Protein 8H17 (pdb70)

Organism: Thermosynechococcus vestitus (strain NIES-2133 / IAM M-273 / BP-1) (NCBI:txid197221)

Solvent-accessible surface area: 8350 Å² total; per-residue (Å²): 60,98,22,71,80,32,2,62,37,14,30,156,154,40,132,9,67,121,108,11,42,66,32,0,52,134,9,9,92,41,0,118,118,10,0,72,87,5,2,70,55,37,58,81,37,28,27,183,53,167,92,19,73,57,48,35,111,65,94,139,40,59,70,124,151,48,41,72,38,18,29,61,24,0,65,36,0,0,42,0,72,67,74,15,15,120,44,0,0,76,89,2,39,93,20,0,33,60,51,19,155,77,54,22,6,55,130,18,12,67,54,9,12,63,44,5,22,85,18,1,70,77,34,3,159,126,44,138,76,62,149,46,9,17,85,0,0,8,51,0,0,102,0,1,15,28,0,17,48,47,0,71,115,70,79,47,114

Radius of gyration: 15.15 Å; Cα contacts (8 Å, |Δi|>4): 147; chains: 1; bounding box: 40×38×27 Å

B-factor: mean 60.08, std 16.93, range [33.89, 136.56]

Secondary structure (DSSP, 8-state):
--HHHHHHHHHHHHT--HHHHHHHHHHHHHHHHHHHHHHHHHHHHHHT-HHHHHHT-S-STHHHHHHHHHHHHHHHHHH-TTTTSHHHHHHHHHHHHHHHHTT--HHHHHHHHHHHHHHHHHHHHHTT--HHHHHHHHHHHHHHHHHHHHHHHHH--

Nearest PDB structures (foldseek):
  8h17-assembly1_A  TM=1.006E+00  e=2.617E-21  Thermosynechococcus vestitus BP-1
  4zva-assembly1_B  TM=7.416E-01  e=8.319E-04  Escherichia coli K-12
  4zvb-assembly2_D  TM=7.413E-01  e=1.965E-03  Escherichia coli K-12
  1cqx-assembly1_A  TM=7.072E-01  e=3.834E-03  Cupriavidus necator
  3ozu-assembly1_A  TM=6.979E-01  e=6.800E-03  Cupriavidus necator H16

Sequence (157 aa):
IEPINFMATMVRRVQLTDEDKSLLAEAAPWGKEIAPQMADTFYDYLGRDEEMNAILNATEGRIHRLHQTFVDWFYEMFTGMDSWGKAYAERRWKIGLVHVRIGIGPQHVVPAMAVVVNAVRQKLREANKSEALSDALGKICMIDLAFIEQAYFEVSS

InterPro domains:
  IPR009050 Globin-like superfamily [SSF46458] (5-159)
  IPR012292 Globin/Protoglobin [G3DSA:1.10.490.10] (18-174)
  IPR044398 Globin-sensor domain [PF11563] (23-167)

Structure (mmCIF, N/CA/C/O backbone):
data_8H17
#
_entry.id   8H17
#
_cell.length_a   54.041
_cell.length_b   54.041
_cell.length_c   112.966
_cell.angle_alpha   90.00
_cell.angle_beta   90.00
_cell.angle_gamma   90.00
#
_symmetry.space_group_name_H-M   'P 43 21 2'
#
loop_
_entity.id
_entity.type
_entity.pdbx_description
1 polymer 'Tlr1989 protein'
2 non-polymer IMIDAZOLE
3 non-polymer 'PROTOPORPHYRIN IX CONTAINING FE'
4 water water
#
loop_
_atom_site.group_PDB
_atom_site.id
_atom_site.type_symbol
_atom_site.label_atom_id
_atom_site.label_alt_id
_atom_site.label_comp_id
_atom_site.label_asym_id
_atom_site.label_entity_id
_atom_site.label_seq_id
_atom_site.pdbx_PDB_ins_code
_atom_site.Cartn_x
_atom_site.Cartn_y
_atom_site.Cartn_z
_atom_site.occupancy
_atom_site.B_iso_or_equiv
_atom_site.auth_seq_id
_atom_site.auth_comp_id
_atom_site.auth_asym_id
_atom_site.auth_atom_id
_atom_site.pdbx_PDB_model_num
ATOM 1 N N . ILE A 1 19 ? 3.682 -19.665 20.839 1.00 87.04 13 ILE A N 1
ATOM 2 C CA . ILE A 1 19 ? 3.986 -20.956 20.151 1.00 92.30 13 ILE A CA 1
ATOM 3 C C . ILE A 1 19 ? 2.970 -21.174 19.026 1.00 91.13 13 ILE A C 1
ATOM 4 O O . ILE A 1 19 ? 3.396 -21.215 17.861 1.00 96.62 13 ILE A O 1
ATOM 5 N N . GLU A 1 20 ? 1.687 -21.325 19.360 1.00 79.81 14 GLU A N 1
ATOM 6 C CA . GLU A 1 20 ? 0.605 -21.467 18.344 1.00 76.86 14 GLU A CA 1
ATOM 7 C C . GLU A 1 20 ? -0.063 -20.099 18.287 1.00 65.72 14 GLU A C 1
ATOM 8 O O . GLU A 1 20 ? -0.857 -19.797 19.183 1.00 61.83 14 GLU A O 1
ATOM 14 N N . PRO A 1 21 ? 0.216 -19.246 17.283 1.00 60.77 15 PRO A N 1
ATOM 15 C CA . PRO A 1 21 ? -0.220 -17.848 17.356 1.00 58.4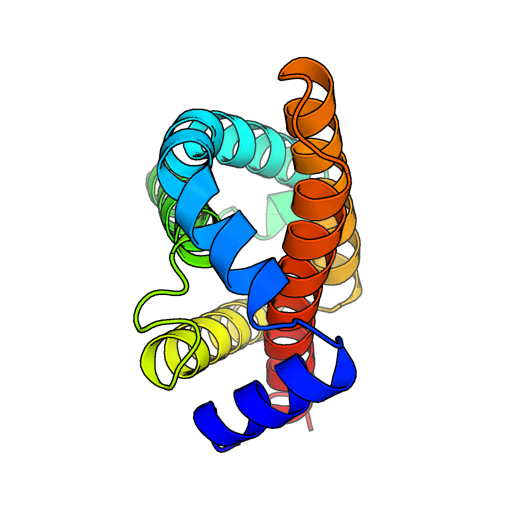8 15 PRO A CA 1
ATOM 16 C C . PRO A 1 21 ? -1.715 -17.646 17.623 1.00 58.83 15 PRO A C 1
ATOM 17 O O . PRO A 1 21 ? -2.093 -16.813 18.512 1.00 53.85 15 PRO A O 1
ATOM 21 N N . ILE A 1 22 ? -2.547 -18.454 16.958 1.00 56.05 16 ILE A N 1
ATOM 22 C CA . ILE A 1 22 ? -4.029 -18.304 17.030 1.00 56.43 16 ILE A CA 1
ATOM 23 C C . ILE A 1 22 ? -4.442 -18.537 18.479 1.00 56.62 16 ILE A C 1
ATOM 24 O O . ILE A 1 22 ? -5.400 -17.874 18.952 1.00 55.87 16 ILE A O 1
ATOM 29 N N . ASN A 1 23 ? -3.800 -19.496 19.135 1.00 57.21 17 ASN A N 1
ATOM 30 C CA . ASN A 1 23 ? -4.146 -19.851 20.535 1.00 59.55 17 ASN A CA 1
ATOM 31 C C . ASN A 1 23 ? -3.667 -18.737 21.459 1.00 54.60 17 ASN A C 1
ATOM 32 O O . ASN A 1 23 ? -4.405 -18.383 22.363 1.00 55.31 17 ASN A O 1
ATOM 37 N N . PHE A 1 24 ? -2.451 -18.236 21.238 1.00 49.96 18 PHE A N 1
ATOM 38 C CA . PHE A 1 24 ? -1.939 -17.124 22.048 1.00 48.34 18 PHE A CA 1
ATOM 39 C C . PHE A 1 24 ? -2.935 -15.971 21.919 1.00 45.61 18 PHE A C 1
ATOM 40 O O . PHE A 1 24 ? -3.247 -15.306 22.920 1.00 46.66 18 PHE A O 1
ATOM 48 N N . MET A 1 25 ? -3.474 -15.767 20.715 1.00 46.55 19 MET A N 1
ATOM 49 C CA . MET A 1 25 ? -4.400 -14.641 20.422 1.00 44.87 19 MET A CA 1
ATOM 50 C C . MET A 1 25 ? -5.653 -14.804 21.263 1.00 47.31 19 MET A C 1
ATOM 51 O O . MET A 1 25 ? -6.099 -13.819 21.826 1.00 43.90 19 MET A O 1
ATOM 56 N N . ALA A 1 26 ? -6.237 -15.991 21.311 1.00 48.27 20 ALA A N 1
ATOM 57 C CA . ALA A 1 26 ? -7.473 -16.206 22.104 1.00 48.90 20 ALA A CA 1
ATOM 58 C C . ALA A 1 26 ? -7.166 -15.916 23.582 1.00 47.33 20 ALA A C 1
ATOM 59 O O . ALA A 1 26 ? -7.964 -15.264 24.231 1.00 45.71 20 ALA A O 1
ATOM 61 N N . THR A 1 27 ? -6.036 -16.406 24.105 1.00 46.39 21 THR A N 1
ATOM 62 C CA . THR A 1 27 ? -5.638 -16.125 25.504 1.00 47.31 21 THR A CA 1
ATOM 63 C C . THR A 1 27 ? -5.454 -14.609 25.681 1.00 46.77 21 THR A C 1
ATOM 64 O O . THR A 1 27 ? -5.886 -14.046 26.717 1.00 41.45 21 THR A O 1
ATOM 68 N N . MET A 1 28 ? -4.859 -13.934 24.700 1.00 45.33 22 MET A N 1
ATOM 69 C CA . MET A 1 28 ? -4.604 -12.490 24.901 1.00 46.26 22 MET A CA 1
ATOM 70 C C . MET A 1 28 ? -5.927 -11.723 24.842 1.00 44.31 22 MET A C 1
ATOM 71 O O . MET A 1 28 ? -6.079 -10.795 25.667 1.00 41.46 22 MET A O 1
ATOM 76 N N . VAL A 1 29 ? -6.864 -12.067 23.954 1.00 46.32 23 VAL A N 1
ATOM 77 C CA . VAL A 1 29 ? -8.127 -11.279 23.906 1.00 45.43 23 VAL A CA 1
ATOM 78 C C . VAL A 1 29 ? -8.932 -11.553 25.192 1.00 48.09 23 VAL A C 1
ATOM 79 O O . VAL A 1 29 ? -9.507 -10.602 25.692 1.00 45.41 23 VAL A O 1
ATOM 83 N N . ARG A 1 30 ? -8.867 -12.754 25.779 1.00 49.02 24 ARG A N 1
ATOM 84 C CA . ARG A 1 30 ? -9.579 -13.062 27.048 1.00 50.70 24 ARG A CA 1
ATOM 85 C C . ARG A 1 30 ? -8.879 -12.286 28.174 1.00 46.62 24 ARG A C 1
ATOM 86 O O . ARG A 1 30 ? -9.545 -11.558 28.868 1.00 49.68 24 ARG A O 1
ATOM 94 N N . ARG A 1 31 ? -7.559 -12.335 28.268 1.00 44.99 25 ARG A N 1
ATOM 95 C CA . ARG A 1 31 ? -6.831 -11.734 29.402 1.00 46.65 25 ARG A CA 1
ATOM 96 C C . ARG A 1 31 ? -6.845 -10.220 29.355 1.00 46.77 25 ARG A C 1
ATOM 97 O O . ARG A 1 31 ? -6.702 -9.627 30.432 1.00 47.26 25 ARG A O 1
ATOM 105 N N . VAL A 1 32 ? -6.887 -9.610 28.177 1.00 43.96 26 VAL A N 1
ATOM 106 C CA . VAL A 1 32 ? -6.982 -8.124 28.094 1.00 44.69 26 VAL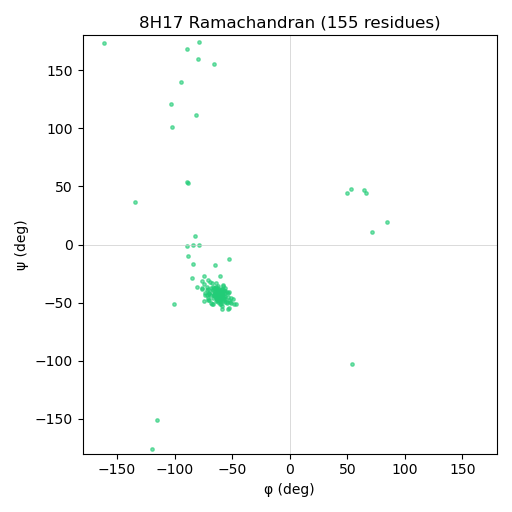 A CA 1
ATOM 107 C C . VAL A 1 32 ? -8.462 -7.692 28.111 1.00 44.81 26 VAL A C 1
ATOM 108 O O . VAL A 1 32 ? -8.709 -6.469 28.228 1.00 45.39 26 VAL A O 1
ATOM 112 N N . GLN A 1 33 ? -9.406 -8.636 27.988 1.00 47.03 27 GLN A N 1
ATOM 113 C CA . GLN A 1 33 ? -10.877 -8.417 28.093 1.00 49.03 27 GLN A CA 1
ATOM 114 C C . GLN A 1 33 ? -11.332 -7.557 26.917 1.00 49.05 27 GLN A C 1
ATOM 115 O O . GLN A 1 33 ? -12.147 -6.626 27.139 1.00 48.89 27 GLN A O 1
ATOM 121 N N . LEU A 1 34 ? -10.845 -7.862 25.716 1.00 47.47 28 LEU A N 1
ATOM 122 C CA . LEU A 1 34 ? -11.256 -7.158 24.472 1.00 47.72 28 LEU A CA 1
ATOM 123 C C . LEU A 1 34 ? -12.575 -7.772 24.027 1.00 50.50 28 LEU A C 1
ATOM 124 O O . LEU A 1 34 ? -12.552 -8.921 23.713 1.00 52.34 28 LEU A O 1
ATOM 129 N N . THR A 1 35 ? -13.686 -7.047 24.096 1.00 52.19 29 THR A N 1
ATOM 130 C CA . THR A 1 35 ? -15.049 -7.589 23.855 1.00 54.99 29 THR A CA 1
ATOM 131 C C . THR A 1 35 ? -15.417 -7.480 22.373 1.00 54.72 29 THR A C 1
ATOM 132 O O . THR A 1 35 ? -14.734 -6.702 21.645 1.00 50.20 29 THR A O 1
ATOM 136 N N . ASP A 1 36 ? -16.511 -8.154 21.989 1.00 57.42 30 ASP A N 1
ATOM 137 C CA . ASP A 1 36 ? -17.166 -8.012 20.648 1.00 62.93 30 ASP A CA 1
ATOM 138 C C . ASP A 1 36 ? -17.455 -6.526 20.385 1.00 62.27 30 ASP A C 1
ATOM 139 O O . ASP A 1 36 ? -17.157 -5.999 19.282 1.00 58.61 30 ASP A O 1
ATOM 144 N N . GLU A 1 37 ? -17.907 -5.831 21.417 1.00 61.16 31 GLU A N 1
ATOM 145 C CA . GLU A 1 37 ? -18.189 -4.381 21.371 1.00 64.91 31 GLU A CA 1
ATOM 146 C C . GLU A 1 37 ? -16.897 -3.608 21.030 1.00 61.99 31 GLU A C 1
ATOM 147 O O . GLU A 1 37 ? -16.910 -2.766 20.101 1.00 60.19 31 GLU A O 1
ATOM 153 N N . ASP A 1 38 ? -15.797 -3.852 21.748 1.00 57.07 32 ASP A N 1
ATOM 154 C CA . ASP A 1 38 ? -14.497 -3.185 21.448 1.00 50.74 32 ASP A CA 1
ATOM 155 C C . ASP A 1 38 ? -14.173 -3.348 19.950 1.00 51.21 32 ASP A C 1
ATOM 156 O O . ASP A 1 38 ? -13.754 -2.347 19.273 1.00 49.18 32 ASP A O 1
ATOM 161 N N . LYS A 1 39 ? -14.257 -4.586 19.468 1.00 48.44 33 LYS A N 1
ATOM 162 C CA . LYS A 1 39 ? -13.896 -4.943 18.083 1.00 55.47 33 LYS A CA 1
ATOM 163 C C . LYS A 1 39 ? -14.767 -4.117 17.123 1.00 54.77 33 LYS A C 1
ATOM 164 O O . LYS A 1 39 ? -14.226 -3.583 16.128 1.00 55.73 33 LYS A O 1
ATOM 170 N N . SER A 1 40 ? -16.061 -3.982 17.426 1.00 57.12 34 SER A N 1
ATOM 171 C CA . SER A 1 40 ? -17.011 -3.177 16.609 1.00 58.42 34 SER A CA 1
ATOM 172 C C . SER A 1 40 ? -16.582 -1.716 16.608 1.00 57.79 34 SER A C 1
ATOM 173 O O . SER A 1 40 ? -16.529 -1.132 15.535 1.00 61.59 34 SER A O 1
ATOM 176 N N . LEU A 1 41 ? -16.269 -1.131 17.770 1.00 57.24 35 LEU A N 1
ATOM 177 C CA . LEU A 1 41 ? -15.710 0.243 17.819 1.00 57.12 35 LEU A CA 1
ATOM 178 C C . LEU A 1 41 ? -14.434 0.338 16.971 1.00 58.50 35 LEU A C 1
ATOM 179 O O . LEU A 1 41 ? -14.272 1.356 16.261 1.00 58.93 35 LEU A O 1
ATOM 184 N N . LEU A 1 42 ? -13.536 -0.659 17.013 1.00 55.17 36 LEU A N 1
ATOM 185 C CA . LEU A 1 42 ? -12.262 -0.543 16.265 1.00 51.51 36 LEU A CA 1
ATOM 186 C C . LEU A 1 42 ? -12.591 -0.550 14.776 1.00 54.46 36 LEU A C 1
ATOM 187 O O . LEU A 1 42 ? -12.063 0.335 14.051 1.00 55.77 36 LEU A O 1
ATOM 192 N N . ALA A 1 43 ? -13.369 -1.539 14.338 1.00 56.53 37 ALA A N 1
ATOM 193 C CA . ALA A 1 43 ? -13.685 -1.763 12.905 1.00 60.85 37 ALA A CA 1
ATOM 194 C C . ALA A 1 43 ? -14.384 -0.512 12.354 1.00 62.21 37 ALA A C 1
ATOM 195 O O . ALA A 1 43 ? -14.004 -0.039 11.332 1.00 62.11 37 ALA A O 1
ATOM 197 N N . GLU A 1 44 ? -15.289 0.075 13.111 1.00 64.72 38 GLU A N 1
ATOM 198 C CA . GLU A 1 44 ? -15.926 1.364 12.764 1.00 70.39 38 GLU A CA 1
ATOM 199 C C . GLU A 1 44 ? -14.910 2.519 12.677 1.00 69.52 38 GLU A C 1
ATOM 200 O O . GLU A 1 44 ? -15.160 3.423 11.901 1.00 68.93 38 GLU A O 1
ATOM 206 N N . ALA A 1 45 ? -13.857 2.589 13.487 1.00 62.47 39 ALA A N 1
ATOM 207 C CA . ALA A 1 45 ? -12.972 3.776 13.507 1.00 61.30 39 ALA A CA 1
ATOM 208 C C . ALA A 1 45 ? -11.851 3.574 12.463 1.00 62.53 39 ALA A C 1
ATOM 209 O O . ALA A 1 45 ? -10.989 4.469 12.327 1.00 66.17 39 ALA A O 1
ATOM 211 N N . ALA A 1 46 ? -11.841 2.436 11.769 1.00 59.10 40 ALA A N 1
ATOM 212 C CA . ALA A 1 46 ? -10.707 2.062 10.898 1.00 61.45 40 ALA A CA 1
ATOM 213 C C . ALA A 1 46 ? -10.391 3.183 9.894 1.00 65.64 40 ALA A C 1
ATOM 214 O O . ALA A 1 46 ? -9.216 3.537 9.714 1.00 63.03 40 ALA A O 1
ATOM 216 N N . PRO A 1 47 ? -11.384 3.817 9.212 1.00 67.45 41 PRO A N 1
ATOM 217 C CA . PRO A 1 47 ? -11.072 4.855 8.215 1.00 69.13 41 PRO A CA 1
ATOM 218 C C . PRO A 1 47 ? -10.320 6.047 8.843 1.00 68.72 41 PRO A C 1
ATOM 219 O O . PRO A 1 47 ? -9.348 6.566 8.270 1.00 70.24 41 PRO A O 1
ATOM 223 N N . TRP A 1 48 ? -10.765 6.451 10.030 1.00 66.58 42 TRP A N 1
ATOM 224 C CA . TRP A 1 48 ? -10.052 7.452 10.850 1.00 71.21 42 TRP A CA 1
ATOM 225 C C . TRP A 1 48 ? -8.651 6.924 11.202 1.00 71.10 42 TRP A C 1
ATOM 226 O O . TRP A 1 48 ? -7.687 7.701 11.058 1.00 77.67 42 TRP A O 1
ATOM 237 N N . GLY A 1 49 ? -8.509 5.651 11.583 1.00 67.76 43 GLY A N 1
ATOM 238 C CA . GLY A 1 49 ? -7.168 5.095 11.892 1.00 67.40 43 GLY A CA 1
ATOM 239 C C . GLY A 1 49 ? -6.247 5.269 10.676 1.00 65.57 43 GLY A C 1
ATOM 240 O O . GLY A 1 49 ? -5.066 5.749 10.755 1.00 62.46 43 GLY A O 1
ATOM 241 N N . LYS A 1 50 ? -6.771 4.901 9.522 1.00 67.98 44 LYS A N 1
ATOM 242 C CA . LYS A 1 50 ? -6.022 5.028 8.253 1.00 71.33 44 LYS A CA 1
ATOM 243 C C . LYS A 1 50 ? -5.616 6.495 7.983 1.00 69.12 44 LYS A C 1
ATOM 244 O O . LYS A 1 50 ? -4.467 6.723 7.615 1.00 68.49 44 LYS A O 1
ATOM 250 N N . GLU A 1 51 ? -6.498 7.447 8.300 1.00 71.23 45 GLU A N 1
ATOM 251 C CA . GLU A 1 51 ? -6.226 8.903 8.153 1.00 75.43 45 GLU A CA 1
ATOM 252 C C . GLU A 1 51 ? -5.078 9.323 9.079 1.00 73.61 45 GLU A C 1
ATOM 253 O O . GLU A 1 51 ? -4.156 10.034 8.598 1.00 70.03 45 GLU A O 1
ATOM 257 N N . ILE A 1 52 ? -5.075 8.907 10.350 1.00 69.11 46 ILE A N 1
ATOM 258 C CA . ILE A 1 52 ? -4.025 9.400 11.289 1.00 68.70 46 ILE A CA 1
ATOM 259 C C . ILE A 1 52 ? -2.730 8.586 11.178 1.00 64.06 46 ILE A C 1
ATOM 260 O O . ILE A 1 52 ? -1.726 9.102 11.655 1.00 65.68 46 ILE A O 1
ATOM 265 N N . ALA A 1 53 ? -2.725 7.388 10.592 1.00 61.61 47 ALA A N 1
ATOM 266 C CA . ALA A 1 53 ? -1.541 6.487 10.645 1.00 59.28 47 ALA A CA 1
ATOM 267 C C . ALA A 1 53 ? -0.257 7.209 10.208 1.00 62.56 47 ALA A C 1
ATOM 268 O O . ALA A 1 53 ? 0.778 7.104 10.877 1.00 61.66 47 ALA A O 1
ATOM 270 N N . PRO A 1 54 ? -0.235 7.984 9.098 1.00 63.03 48 PRO A N 1
ATOM 271 C CA . PRO A 1 54 ? 1.034 8.534 8.630 1.00 65.47 48 PRO A CA 1
ATOM 272 C C . PRO A 1 54 ? 1.590 9.514 9.679 1.00 61.54 48 PRO A C 1
ATOM 273 O O . PRO A 1 54 ? 2.774 9.572 9.859 1.00 64.00 48 PRO A O 1
ATOM 277 N N . GLN A 1 55 ? 0.732 10.268 10.347 1.00 60.90 49 GLN A N 1
ATOM 278 C CA . GLN A 1 55 ? 1.174 11.236 11.378 1.00 60.76 49 GLN A CA 1
ATOM 279 C C . GLN A 1 55 ? 1.712 10.448 12.597 1.00 56.34 49 GLN A C 1
ATOM 280 O O . GLN A 1 55 ? 2.766 10.782 13.140 1.00 56.94 49 GLN A O 1
ATOM 286 N N . MET A 1 56 ? 1.017 9.408 13.003 1.00 54.26 50 MET A N 1
ATOM 287 C CA . MET A 1 56 ? 1.483 8.493 14.078 1.00 52.93 50 MET A CA 1
ATOM 288 C C . MET A 1 56 ? 2.856 7.926 13.719 1.00 52.18 50 MET A C 1
ATOM 289 O O . MET A 1 56 ? 3.756 7.976 14.597 1.00 53.79 50 MET A O 1
ATOM 294 N N . ALA A 1 57 ? 3.063 7.489 12.473 1.00 55.36 51 ALA A N 1
ATOM 295 C CA . ALA A 1 57 ? 4.362 6.927 12.029 1.00 57.65 51 ALA A CA 1
ATOM 296 C C . ALA A 1 57 ? 5.461 7.983 12.199 1.00 59.01 51 ALA A C 1
ATOM 297 O O . ALA A 1 57 ? 6.596 7.638 12.643 1.00 58.11 51 ALA A O 1
ATOM 299 N N . ASP A 1 58 ? 5.130 9.242 11.894 1.00 60.66 52 ASP A N 1
ATOM 300 C CA . ASP A 1 58 ? 6.104 10.361 11.937 1.00 61.08 52 ASP A CA 1
ATOM 301 C C . ASP A 1 58 ? 6.501 10.634 13.395 1.00 53.86 52 ASP A C 1
ATOM 302 O O . ASP A 1 58 ? 7.681 10.848 13.655 1.00 55.52 52 ASP A O 1
ATOM 307 N N . THR A 1 59 ? 5.527 10.771 14.276 1.00 55.33 53 THR A N 1
ATOM 308 C CA . THR A 1 59 ? 5.725 10.954 15.743 1.00 56.20 53 THR A CA 1
ATOM 309 C C . THR A 1 59 ? 6.645 9.851 16.237 1.00 55.30 53 THR A C 1
ATOM 310 O O . THR A 1 59 ? 7.624 10.129 16.932 1.00 57.24 53 THR A O 1
ATOM 314 N N . PHE A 1 60 ? 6.326 8.612 15.876 1.00 57.97 54 PHE A N 1
ATOM 315 C CA . PHE A 1 60 ? 7.063 7.435 16.404 1.00 51.94 54 PHE A CA 1
ATOM 316 C C . PHE A 1 60 ? 8.511 7.504 15.915 1.00 53.59 54 PHE A C 1
ATOM 317 O O . PHE A 1 60 ? 9.462 7.374 16.734 1.00 51.07 54 PHE A O 1
ATOM 325 N N . TYR A 1 61 ? 8.678 7.730 14.611 1.00 51.82 55 TYR A N 1
ATOM 326 C CA . TYR A 1 61 ? 10.020 7.850 14.010 1.00 56.19 55 TYR A CA 1
ATOM 327 C C . TYR A 1 61 ? 10.831 8.930 14.757 1.00 55.04 55 TYR A C 1
ATOM 328 O O . TYR A 1 61 ? 11.992 8.658 15.147 1.00 53.85 55 TYR A O 1
ATOM 337 N N . ASP A 1 62 ? 10.266 10.133 14.947 1.00 57.00 56 ASP A N 1
ATOM 338 C CA . ASP A 1 62 ? 10.955 11.258 15.644 1.00 58.94 56 ASP A CA 1
ATOM 339 C C . ASP A 1 62 ? 11.336 10.827 17.071 1.00 58.16 56 ASP A C 1
ATOM 340 O O . ASP A 1 62 ? 12.491 11.125 17.544 1.00 56.43 56 ASP A O 1
ATOM 345 N N . TYR A 1 63 ? 10.403 10.155 17.754 1.00 55.67 57 TYR A N 1
ATOM 346 C CA . TYR A 1 63 ? 10.635 9.681 19.131 1.00 55.29 57 TYR A CA 1
ATOM 347 C C . TYR A 1 63 ? 11.848 8.743 19.090 1.00 53.99 57 TYR A C 1
ATOM 348 O O . TYR A 1 63 ? 12.813 8.974 19.847 1.00 53.05 57 TYR A O 1
ATOM 357 N N . LEU A 1 64 ? 11.842 7.728 18.218 1.00 53.48 58 LEU A N 1
ATOM 358 C CA . LEU A 1 64 ? 12.970 6.754 18.191 1.00 52.73 58 LEU A CA 1
ATOM 359 C C . LEU A 1 64 ? 14.266 7.532 17.900 1.00 55.98 58 LEU A C 1
ATOM 360 O O . LEU A 1 64 ? 15.314 7.237 18.534 1.00 53.61 58 LEU A O 1
ATOM 365 N N . GLY A 1 65 ? 14.203 8.493 16.965 1.00 60.06 59 GLY A N 1
ATOM 366 C CA . GLY A 1 65 ? 15.363 9.285 16.514 1.00 65.07 59 GLY A CA 1
ATOM 367 C C . GLY A 1 65 ? 16.024 10.018 17.676 1.00 70.15 59 GLY A C 1
ATOM 368 O O . GLY A 1 65 ? 17.279 10.079 17.704 1.00 73.57 59 GLY A O 1
ATOM 369 N N . ARG A 1 66 ? 15.239 10.497 18.646 1.00 66.90 60 ARG A N 1
ATOM 370 C CA . ARG A 1 66 ? 15.788 11.261 19.799 1.00 68.16 60 ARG A CA 1
ATOM 371 C C . ARG A 1 66 ? 16.405 10.351 20.856 1.00 64.47 60 ARG A C 1
ATOM 372 O O . ARG A 1 66 ? 16.904 10.894 21.801 1.00 63.26 60 ARG A O 1
ATOM 380 N N . ASP A 1 67 ? 16.404 9.027 20.708 1.00 65.71 61 ASP A N 1
ATOM 381 C CA . ASP A 1 67 ? 17.055 8.132 21.697 1.00 60.75 61 ASP A CA 1
ATOM 382 C C . ASP A 1 67 ? 18.385 7.655 21.118 1.00 63.62 61 ASP A C 1
ATOM 383 O O . ASP A 1 67 ? 18.371 7.006 20.078 1.00 64.10 61 ASP A O 1
ATOM 388 N N . GLU A 1 68 ? 19.495 7.931 21.793 1.00 67.90 62 GLU A N 1
ATOM 389 C CA . GLU A 1 68 ? 20.840 7.592 21.267 1.00 71.22 62 GLU A CA 1
ATOM 390 C C . GLU A 1 68 ? 20.863 6.113 20.911 1.00 67.63 62 GLU A C 1
ATOM 391 O O . GLU A 1 68 ? 21.173 5.786 19.749 1.00 70.71 62 GLU A O 1
ATOM 397 N N . GLU A 1 69 ? 20.528 5.250 21.874 1.00 68.05 63 GLU A N 1
ATOM 398 C CA . GLU A 1 69 ? 20.575 3.774 21.691 1.00 66.45 63 GLU A CA 1
ATOM 399 C C . GLU A 1 69 ? 19.623 3.346 20.563 1.00 63.27 63 GLU A C 1
ATOM 400 O O . GLU A 1 69 ? 20.027 2.509 19.709 1.00 63.11 63 GLU A O 1
ATOM 406 N N . MET A 1 70 ? 18.389 3.839 20.535 1.00 59.73 64 MET A N 1
ATOM 407 C CA . MET A 1 70 ? 17.401 3.349 19.521 1.00 62.80 64 MET A CA 1
ATOM 408 C C . MET A 1 70 ? 17.710 3.962 18.145 1.00 64.96 64 MET A C 1
ATOM 409 O O . MET A 1 70 ? 17.469 3.297 17.133 1.00 62.86 64 MET A O 1
ATOM 414 N N . ASN A 1 71 ? 18.244 5.181 18.105 1.00 68.94 65 ASN A N 1
ATOM 415 C CA . ASN A 1 71 ? 18.689 5.822 16.841 1.00 71.81 65 ASN A CA 1
ATOM 416 C C . ASN A 1 71 ? 19.896 5.041 16.264 1.00 73.66 65 ASN A C 1
ATOM 417 O O . ASN A 1 71 ? 19.985 4.883 15.006 1.00 73.11 65 ASN A O 1
ATOM 422 N N . ALA A 1 72 ? 20.789 4.521 17.117 1.00 74.69 66 ALA A N 1
ATOM 423 C CA . ALA A 1 72 ? 21.929 3.673 16.680 1.00 74.07 66 ALA A CA 1
ATOM 424 C C . ALA A 1 72 ? 21.368 2.428 15.997 1.00 75.71 66 ALA A C 1
ATOM 425 O O . ALA A 1 72 ? 21.836 2.053 14.891 1.00 79.68 66 ALA A O 1
ATOM 427 N N . ILE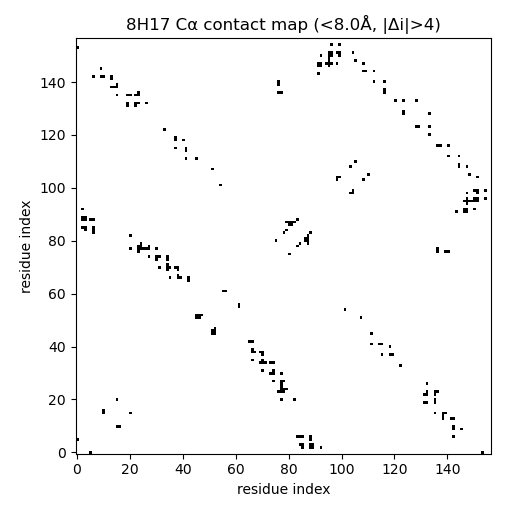 A 1 73 ? 20.345 1.824 16.597 1.00 73.09 67 ILE A N 1
ATOM 428 C CA . ILE A 1 73 ? 19.724 0.583 16.044 1.00 73.13 67 ILE A CA 1
ATOM 429 C C . ILE A 1 73 ? 19.088 0.901 14.679 1.00 73.35 67 ILE A C 1
ATOM 430 O O . ILE A 1 73 ? 19.141 0.036 13.790 1.00 79.53 67 ILE A O 1
ATOM 435 N N . LEU A 1 74 ? 18.569 2.104 14.476 1.00 75.47 68 LEU A N 1
ATOM 436 C CA . LEU A 1 74 ? 17.882 2.393 13.193 1.00 83.19 68 LEU A CA 1
ATOM 437 C C . LEU A 1 74 ? 18.894 2.920 12.170 1.00 89.72 68 LEU A C 1
ATOM 438 O O . LEU A 1 74 ? 18.630 3.991 11.609 1.00 97.67 68 LEU A O 1
ATOM 443 N N . ASN A 1 75 ? 19.995 2.208 11.919 1.00 94.57 69 ASN A N 1
ATOM 444 C CA . ASN A 1 75 ? 21.046 2.767 11.022 1.00 107.72 69 ASN A CA 1
ATOM 445 C C . ASN A 1 75 ? 21.540 1.746 9.990 1.00 110.99 69 ASN A C 1
ATOM 446 O O . ASN A 1 75 ? 22.739 1.770 9.685 1.00 122.52 69 ASN A O 1
ATOM 451 N N . ALA A 1 76 ? 20.657 0.892 9.468 1.00 115.52 70 ALA A N 1
ATOM 452 C CA . ALA A 1 76 ? 21.046 -0.102 8.441 1.00 115.56 70 ALA A CA 1
ATOM 453 C C . ALA A 1 76 ? 21.247 0.577 7.082 1.00 118.18 70 ALA A C 1
ATOM 454 O O . ALA A 1 76 ? 22.274 0.297 6.440 1.00 119.10 70 ALA A O 1
ATOM 456 N N . THR A 1 77 ? 20.296 1.414 6.654 0.00 125.44 71 THR A N 1
ATOM 457 C CA . THR A 1 77 ? 20.376 2.091 5.329 0.00 124.75 71 THR A CA 1
ATOM 458 C C . THR A 1 77 ? 19.431 3.297 5.347 0.00 127.13 71 THR A C 1
ATOM 459 O O . THR A 1 77 ? 18.694 3.436 6.343 0.00 136.56 71 THR A O 1
ATOM 463 N N . GLU A 1 78 ? 19.434 4.133 4.301 0.00 123.49 72 GLU A N 1
ATOM 464 C CA . GLU A 1 78 ? 18.442 5.243 4.296 0.00 123.00 72 GLU A CA 1
ATOM 465 C C . 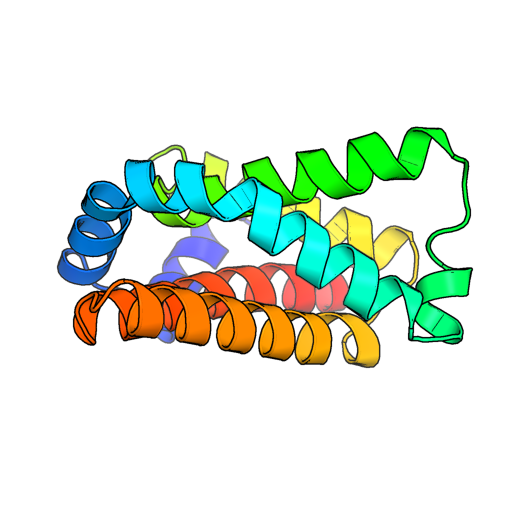GLU A 1 78 ? 17.083 4.704 3.832 0.00 124.69 72 GLU A C 1
ATOM 466 O O . GLU A 1 78 ? 16.055 5.171 4.355 0.00 123.59 72 GLU A O 1
ATOM 472 N N . GLY A 1 79 ? 17.083 3.771 2.875 1.00 107.67 73 GLY A N 1
ATOM 473 C CA . GLY A 1 79 ? 15.821 3.171 2.400 1.00 101.74 73 GLY A CA 1
ATOM 474 C C . GLY A 1 79 ? 15.025 2.649 3.576 1.00 101.86 73 GLY A C 1
ATOM 475 O O . GLY A 1 79 ? 13.837 2.333 3.395 1.00 94.93 73 GLY A O 1
ATOM 476 N N . ARG A 1 80 ? 15.666 2.583 4.743 1.00 96.50 74 ARG A N 1
ATOM 477 C CA . ARG A 1 80 ? 14.986 2.081 5.957 1.00 96.53 74 ARG A CA 1
ATOM 478 C C . ARG A 1 80 ? 13.897 3.074 6.368 1.00 93.28 74 ARG A C 1
ATOM 479 O O . ARG A 1 80 ? 12.864 2.623 6.880 1.00 82.63 74 ARG A O 1
ATOM 487 N N . ILE A 1 81 ? 14.114 4.367 6.130 1.00 87.07 75 ILE A N 1
ATOM 488 C CA . ILE A 1 81 ? 13.131 5.383 6.604 1.00 84.92 75 ILE A CA 1
ATOM 489 C C . ILE A 1 81 ? 11.768 5.079 5.984 1.00 79.41 75 ILE A C 1
ATOM 490 O O . ILE A 1 81 ? 10.806 4.924 6.743 1.00 76.58 75 ILE A O 1
ATOM 495 N N . HIS A 1 82 ? 11.696 5.000 4.660 1.00 79.34 76 HIS A N 1
ATOM 496 C CA . HIS A 1 82 ? 10.405 4.620 4.031 1.00 82.52 76 HIS A CA 1
ATOM 497 C C . HIS A 1 82 ? 9.799 3.365 4.701 1.00 79.22 76 HIS A C 1
ATOM 498 O O . HIS A 1 82 ? 8.581 3.370 5.011 1.00 75.96 76 HIS A O 1
ATOM 505 N N . ARG A 1 83 ? 10.587 2.294 4.827 1.00 75.56 77 ARG A N 1
ATOM 506 C CA . ARG A 1 83 ? 10.121 0.961 5.290 1.00 74.77 77 ARG A CA 1
ATOM 507 C C . ARG A 1 83 ? 9.630 1.082 6.752 1.00 69.67 77 ARG A C 1
ATOM 508 O O . ARG A 1 83 ? 8.566 0.530 7.060 1.00 64.10 77 ARG A O 1
ATOM 516 N N . LEU A 1 84 ? 10.371 1.807 7.600 1.00 65.09 78 LEU A N 1
ATOM 517 C CA . LEU A 1 84 ? 10.047 2.071 9.022 1.00 65.19 78 LEU A CA 1
ATOM 518 C C . LEU A 1 84 ? 8.738 2.861 9.103 1.00 68.91 78 LEU A C 1
ATOM 519 O O . LEU A 1 84 ? 7.959 2.602 10.060 1.00 64.71 78 LEU A O 1
ATOM 524 N N . HIS A 1 85 ? 8.503 3.789 8.162 1.00 66.64 79 HIS A N 1
ATOM 525 C CA . HIS A 1 85 ? 7.250 4.588 8.128 1.00 68.25 79 HIS A CA 1
ATOM 526 C C . HIS A 1 85 ? 6.117 3.648 7.715 1.00 64.84 79 HIS A C 1
ATOM 527 O O . HIS A 1 85 ? 5.087 3.697 8.371 1.00 58.67 79 HIS A O 1
ATOM 534 N N . GLN A 1 86 ? 6.313 2.862 6.662 1.00 64.26 80 GLN A N 1
ATOM 535 C CA . GLN A 1 86 ? 5.225 2.092 6.008 1.00 66.07 80 GLN A CA 1
ATOM 536 C C . GLN A 1 86 ? 4.834 0.906 6.893 1.00 61.32 80 GLN A C 1
ATOM 537 O O . GLN A 1 86 ? 3.653 0.571 6.965 1.00 61.30 80 GLN A O 1
ATOM 543 N N . THR A 1 87 ? 5.819 0.213 7.444 1.00 56.15 81 THR A N 1
ATOM 544 C CA . THR A 1 87 ? 5.546 -0.965 8.300 1.00 57.69 81 THR A CA 1
ATOM 545 C C . THR A 1 87 ? 4.658 -0.500 9.454 1.00 53.10 81 THR A C 1
ATOM 546 O O . THR A 1 87 ? 3.639 -1.155 9.704 1.00 53.25 81 THR A O 1
ATOM 550 N N . PHE A 1 88 ? 4.962 0.675 9.998 1.00 54.88 82 PHE A N 1
ATOM 551 C CA . PHE A 1 88 ? 4.241 1.271 11.157 1.00 54.53 82 PHE A CA 1
ATOM 552 C C . PHE A 1 88 ? 2.811 1.606 10.742 1.00 55.04 82 PHE A C 1
ATOM 553 O O . PHE A 1 88 ? 1.868 1.275 11.487 1.00 49.12 82 PHE A O 1
ATOM 561 N N . VAL A 1 89 ? 2.653 2.185 9.539 1.00 54.88 83 VAL A N 1
ATOM 562 C CA . VAL A 1 89 ? 1.324 2.647 9.068 1.00 55.61 83 VAL A CA 1
ATOM 563 C C . VAL A 1 89 ? 0.410 1.427 8.939 1.00 56.92 83 VAL A C 1
ATOM 564 O O . VAL A 1 89 ? -0.768 1.498 9.386 1.00 56.08 83 VAL A O 1
ATOM 568 N N . ASP A 1 90 ? 0.910 0.364 8.305 1.00 55.82 84 ASP A N 1
ATOM 569 C CA . ASP A 1 90 ? 0.129 -0.882 8.060 1.00 53.01 84 ASP A CA 1
ATOM 570 C C . ASP A 1 90 ? -0.199 -1.562 9.397 1.00 53.75 84 ASP A C 1
ATOM 571 O O . ASP A 1 90 ? -1.343 -1.990 9.583 1.00 53.26 84 ASP A O 1
ATOM 576 N N . TRP A 1 91 ? 0.784 -1.645 10.305 1.00 50.44 85 TRP A N 1
ATOM 577 C CA . TRP A 1 91 ? 0.589 -2.302 11.621 1.00 49.54 85 TRP A CA 1
ATOM 578 C C . TRP A 1 91 ? -0.531 -1.559 12.346 1.00 46.76 85 TRP A C 1
ATOM 579 O O . TRP A 1 91 ? -1.458 -2.196 12.826 1.00 46.84 85 TRP A O 1
ATOM 590 N N . PHE A 1 92 ? -0.458 -0.230 12.353 1.00 51.58 86 PHE A N 1
ATOM 591 C CA . PHE A 1 92 ? -1.376 0.662 13.123 1.00 50.12 86 PHE A CA 1
ATOM 592 C C . PHE A 1 92 ? -2.805 0.481 12.592 1.00 50.39 86 PHE A C 1
ATOM 593 O O . PHE A 1 92 ? -3.760 0.343 13.379 1.00 47.49 86 PHE A O 1
ATOM 601 N N . TYR A 1 93 ? -2.970 0.504 11.265 1.00 52.01 87 TYR A N 1
ATOM 602 C CA . TYR A 1 93 ? -4.293 0.391 10.606 1.00 53.03 87 TYR A CA 1
ATOM 603 C C . TYR A 1 93 ? -4.903 -0.970 10.936 1.00 50.74 87 TYR A C 1
ATOM 604 O O . TYR A 1 93 ? -6.123 -1.060 11.193 1.00 51.71 87 TYR A O 1
ATOM 613 N N . GLU A 1 94 ? -4.055 -2.000 10.911 1.00 48.94 88 GLU A N 1
ATOM 614 C CA . GLU A 1 94 ? -4.416 -3.410 11.162 1.00 50.30 88 GLU A CA 1
ATOM 615 C C . GLU A 1 94 ? -4.997 -3.608 12.562 1.00 50.06 88 GLU A C 1
ATOM 616 O O . GLU A 1 94 ? -5.783 -4.539 12.726 1.00 51.51 88 GLU A O 1
ATOM 622 N N . MET A 1 95 ? -4.640 -2.782 13.537 1.00 49.06 89 MET A N 1
ATOM 623 C CA . MET A 1 95 ? -5.217 -2.860 14.893 1.00 47.02 89 MET A CA 1
ATOM 624 C C . MET A 1 95 ? -6.711 -2.565 14.799 1.00 50.33 89 MET A C 1
ATOM 625 O O . MET A 1 95 ? -7.544 -3.198 15.553 1.00 48.38 89 MET A O 1
ATOM 630 N N . PHE A 1 96 ? -7.067 -1.600 13.955 1.00 52.25 90 PHE A N 1
ATOM 631 C CA . PHE A 1 96 ? -8.495 -1.183 13.766 1.00 53.00 90 PHE A CA 1
ATOM 632 C C . PHE A 1 96 ? -9.262 -2.229 12.975 1.00 53.70 90 PHE A C 1
ATOM 633 O O . PHE A 1 96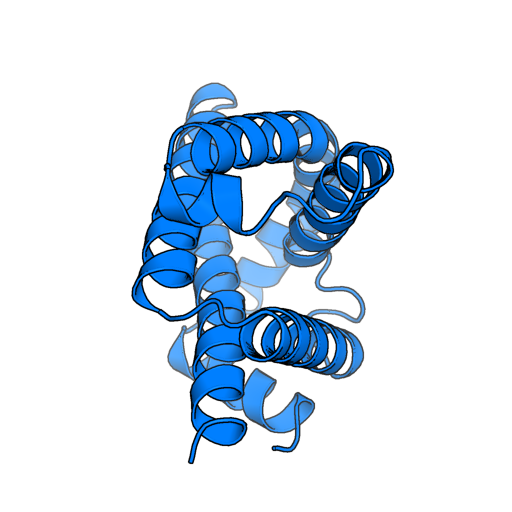 ? -10.433 -2.443 13.355 1.00 55.01 90 PHE A O 1
ATOM 641 N N . THR A 1 97 ? -8.669 -2.803 11.910 1.00 52.72 91 THR A N 1
ATOM 642 C CA . THR A 1 97 ? -9.403 -3.757 11.036 1.00 58.43 91 THR A CA 1
ATOM 643 C C . THR A 1 97 ? -9.320 -5.156 11.638 1.00 56.94 91 THR A C 1
ATOM 644 O O . THR A 1 97 ? -10.216 -5.936 11.394 1.00 58.40 91 THR A O 1
ATOM 648 N N . GLY A 1 98 ? -8.259 -5.461 12.372 1.00 56.70 92 GLY A N 1
ATOM 649 C CA . GLY A 1 98 ? -7.989 -6.816 12.882 1.00 53.85 92 GLY A CA 1
ATOM 650 C C . GLY A 1 98 ? -7.576 -7.776 11.778 1.00 53.11 92 GLY A C 1
ATOM 651 O O . GLY A 1 98 ? -7.492 -8.982 12.074 1.00 49.72 92 GLY A O 1
ATOM 652 N N . MET A 1 99 ? -7.290 -7.288 10.564 1.00 53.08 93 MET A N 1
ATOM 653 C CA . MET A 1 99 ? -6.991 -8.173 9.418 1.00 56.19 93 MET A CA 1
ATOM 654 C C . MET A 1 99 ? -8.148 -9.179 9.249 1.00 57.66 93 MET A C 1
ATOM 655 O O . MET A 1 99 ? -9.178 -8.738 8.804 1.00 64.43 93 MET A O 1
ATOM 660 N N . ASP A 1 100 ? -8.011 -10.446 9.660 1.00 56.56 94 ASP A N 1
ATOM 661 C CA . ASP A 1 100 ? -9.085 -11.479 9.639 1.00 54.75 94 ASP A CA 1
ATOM 662 C C . ASP A 1 100 ? -9.879 -11.416 10.955 1.00 52.48 94 ASP A C 1
ATOM 663 O O . ASP A 1 100 ? -10.095 -12.444 11.607 1.00 56.51 94 ASP A O 1
ATOM 668 N N . SER A 1 101 ? -10.363 -10.241 11.308 1.00 52.82 95 SER A N 1
ATOM 669 C CA . SER A 1 101 ? -11.181 -10.016 12.527 1.00 53.89 95 SER A CA 1
ATOM 670 C C . SER A 1 101 ? -10.435 -10.565 13.747 1.00 49.12 95 SER A C 1
ATOM 671 O O . SER A 1 101 ? -11.020 -11.306 14.534 1.00 50.89 95 SER A O 1
ATOM 674 N N . TRP A 1 102 ? -9.163 -10.221 13.865 1.00 48.75 96 TRP A N 1
ATOM 675 C CA . TRP A 1 102 ? -8.333 -10.516 15.065 1.00 47.51 96 TRP A CA 1
ATOM 676 C C . TRP A 1 102 ? -8.210 -12.019 15.177 1.00 46.68 96 TRP A C 1
ATOM 677 O O . TRP A 1 102 ? -8.296 -12.542 16.258 1.00 50.49 96 TRP A O 1
ATOM 688 N N . GLY A 1 103 ? -7.905 -12.671 14.069 1.00 51.61 97 GLY A N 1
ATOM 689 C CA . GLY A 1 103 ? -7.863 -14.136 14.010 1.00 50.05 97 GLY A CA 1
ATOM 690 C C . GLY A 1 103 ? -6.464 -14.618 13.735 1.00 52.52 97 GLY A C 1
ATOM 691 O O . GLY A 1 103 ? -5.487 -13.914 14.093 1.00 51.94 97 GLY A O 1
ATOM 692 N N . LYS A 1 104 ? -6.382 -15.769 13.080 1.00 52.10 98 LYS A N 1
ATOM 693 C CA . LYS A 1 104 ? -5.123 -16.476 12.784 1.00 54.93 98 LYS A CA 1
ATOM 694 C C . LYS A 1 104 ? -4.141 -15.556 12.046 1.00 53.45 98 LYS A C 1
ATOM 695 O O . LYS A 1 104 ? -2.963 -15.523 12.426 1.00 49.07 98 LYS A O 1
ATOM 701 N N . ALA A 1 105 ? -4.568 -14.888 10.990 1.00 53.09 99 ALA A N 1
ATOM 702 C CA . ALA A 1 105 ? -3.639 -14.059 10.198 1.00 56.36 99 ALA A CA 1
ATOM 703 C C . ALA A 1 105 ? -3.161 -12.921 11.111 1.00 54.27 99 ALA A C 1
ATOM 704 O O . ALA A 1 105 ? -2.007 -12.571 11.050 1.00 52.60 99 ALA A O 1
ATOM 706 N N . TYR A 1 106 ? -4.051 -12.331 11.894 1.00 50.54 100 TYR A N 1
ATOM 707 C CA . TYR A 1 106 ? -3.635 -11.237 12.799 1.00 50.04 100 TYR A CA 1
ATOM 708 C C . TYR A 1 106 ? -2.536 -11.803 13.715 1.00 45.93 100 TYR A C 1
ATOM 709 O O . TYR A 1 106 ? -1.517 -11.196 13.850 1.00 43.05 100 TYR A O 1
ATOM 718 N N . ALA A 1 107 ? -2.763 -12.967 14.310 1.00 45.69 101 ALA A N 1
ATOM 719 C CA . ALA A 1 107 ? -1.880 -13.531 15.334 1.00 45.59 101 ALA A CA 1
ATOM 720 C C . ALA A 1 107 ? -0.534 -13.859 14.711 1.00 47.07 101 ALA A C 1
ATOM 721 O O . ALA A 1 107 ? 0.528 -13.610 15.352 1.00 45.24 101 ALA A O 1
ATOM 723 N N . GLU A 1 108 ? -0.555 -14.433 13.505 1.00 49.55 102 GLU A N 1
ATOM 724 C CA . GLU A 1 108 ? 0.699 -14.786 12.775 1.00 50.54 102 GLU A CA 1
ATOM 725 C C . GLU A 1 108 ? 1.462 -13.509 12.451 1.00 46.50 102 GLU A C 1
ATOM 726 O O . GLU A 1 108 ? 2.692 -13.496 12.652 1.00 46.49 102 GLU A O 1
ATOM 732 N N . ARG A 1 109 ? 0.782 -12.464 12.017 1.00 46.26 103 ARG A N 1
ATOM 733 C CA . ARG A 1 109 ? 1.477 -11.199 11.677 1.00 46.64 103 ARG A CA 1
ATOM 734 C C . ARG A 1 109 ? 2.119 -10.611 12.950 1.00 46.73 103 ARG A C 1
ATOM 735 O O . ARG A 1 109 ? 3.321 -10.167 12.928 1.00 44.18 103 ARG A O 1
ATOM 743 N N . ARG A 1 110 ? 1.375 -10.635 14.054 1.00 44.00 104 ARG A N 1
ATOM 744 C CA . ARG A 1 110 ? 1.864 -10.020 15.325 1.00 44.08 104 ARG A CA 1
ATOM 745 C C . ARG A 1 110 ? 3.052 -10.818 15.852 1.00 42.53 104 ARG A C 1
ATOM 746 O O . ARG A 1 110 ? 3.999 -10.231 16.394 1.00 37.52 104 ARG A O 1
ATOM 754 N N . TRP A 1 111 ? 2.979 -12.130 15.728 1.00 44.41 105 TRP A N 1
ATOM 755 C CA . TRP A 1 111 ? 4.088 -13.015 16.126 1.00 45.05 105 TRP A CA 1
ATOM 756 C C . TRP A 1 111 ? 5.325 -12.736 15.261 1.00 47.70 105 TRP A C 1
ATOM 757 O O . TRP A 1 111 ? 6.421 -12.609 15.826 1.00 45.40 105 TRP A O 1
ATOM 768 N N . LYS A 1 112 ? 5.173 -12.624 13.932 1.00 48.00 106 LYS A N 1
ATOM 769 C CA . LYS A 1 112 ? 6.310 -12.248 13.037 1.00 50.02 106 LYS A CA 1
ATOM 770 C C . LYS A 1 112 ? 6.875 -10.885 13.456 1.00 48.06 106 LYS A C 1
ATOM 771 O O . LYS A 1 112 ? 8.113 -10.748 13.499 1.00 46.25 106 LYS A O 1
ATOM 777 N N . ILE A 1 113 ? 6.020 -9.920 13.772 1.00 46.73 107 ILE A N 1
ATOM 778 C CA . ILE A 1 113 ? 6.504 -8.589 14.265 1.00 47.66 107 ILE A CA 1
ATOM 779 C C . ILE A 1 113 ? 7.386 -8.772 15.505 1.00 44.00 107 ILE A C 1
ATOM 780 O O . ILE A 1 113 ? 8.517 -8.138 15.597 1.00 44.08 107 ILE A O 1
ATOM 785 N N . GLY A 1 114 ? 6.926 -9.583 16.447 1.00 42.81 108 GLY A N 1
ATOM 786 C CA . GLY A 1 114 ? 7.733 -9.961 17.626 1.00 42.31 108 GLY A CA 1
ATOM 787 C C . GLY A 1 114 ? 9.099 -10.516 17.264 1.00 42.87 108 GLY A C 1
ATOM 788 O O . GLY A 1 114 ? 10.133 -9.987 17.753 1.00 41.28 108 GLY A O 1
ATOM 789 N N . LEU A 1 115 ? 9.155 -11.547 16.426 1.00 42.93 109 LEU A N 1
ATOM 790 C CA . LEU A 1 115 ? 10.452 -12.157 16.034 1.00 44.38 109 LEU A CA 1
ATOM 791 C C . LEU A 1 115 ? 11.364 -11.119 15.380 1.00 45.56 109 LEU A C 1
ATOM 792 O O . LEU A 1 115 ? 12.572 -11.105 15.689 1.00 47.93 109 LEU A O 1
ATOM 797 N N . VAL A 1 116 ? 10.830 -10.210 14.563 1.00 45.75 110 VAL A N 1
ATOM 798 C CA . VAL A 1 116 ? 11.711 -9.234 13.875 1.00 45.99 110 VAL A CA 1
ATOM 799 C C . VAL A 1 116 ? 12.480 -8.417 14.939 1.00 46.94 110 VAL A C 1
ATOM 800 O O . VAL A 1 116 ? 13.695 -8.191 14.809 1.00 44.18 110 VAL A O 1
ATOM 804 N N . HIS A 1 117 ? 11.798 -7.961 15.986 1.00 47.78 111 HIS A N 1
ATOM 805 C CA . HIS A 1 117 ? 12.406 -7.073 16.987 1.00 46.43 111 HIS A CA 1
ATOM 806 C C . HIS A 1 117 ? 13.432 -7.838 17.812 1.00 47.42 111 HIS A C 1
ATOM 807 O O . HIS A 1 117 ? 14.513 -7.244 18.096 1.00 45.63 111 HIS A O 1
ATOM 814 N N . VAL A 1 118 ? 13.125 -9.071 18.193 1.00 47.37 112 VAL A N 1
ATOM 815 C CA . VAL A 1 118 ? 14.093 -9.904 18.962 1.00 49.28 112 VAL A CA 1
ATOM 816 C C . VAL A 1 118 ? 15.342 -10.068 18.085 1.00 48.67 112 VAL A C 1
ATOM 817 O O . VAL A 1 118 ? 16.450 -9.977 18.595 1.00 46.93 112 VAL A O 1
ATOM 821 N N . ARG A 1 119 ? 15.165 -10.426 16.823 1.00 47.57 113 ARG A N 1
ATOM 822 C CA . ARG A 1 119 ? 16.333 -10.643 15.909 1.00 50.11 113 ARG A CA 1
ATOM 823 C C . ARG A 1 119 ? 17.251 -9.434 15.821 1.00 50.74 113 ARG A C 1
ATOM 824 O O . ARG A 1 119 ? 18.450 -9.646 15.723 1.00 53.73 113 ARG A O 1
ATOM 832 N N . ILE A 1 120 ? 16.727 -8.217 15.824 1.00 52.39 114 ILE A N 1
ATOM 833 C CA . ILE A 1 120 ? 17.585 -7.007 15.683 1.00 54.57 114 ILE A CA 1
ATOM 834 C C . ILE A 1 120 ? 18.121 -6.643 17.066 1.00 53.89 114 ILE A C 1
ATOM 835 O O . ILE A 1 120 ? 18.926 -5.772 17.100 1.00 54.50 114 ILE A O 1
ATOM 840 N N . GLY A 1 121 ? 17.790 -7.377 18.136 1.00 53.52 115 GLY A N 1
ATOM 841 C CA . GLY A 1 121 ? 18.435 -7.140 19.445 1.00 55.35 115 GLY A CA 1
ATOM 842 C C . GLY A 1 121 ? 17.724 -6.012 20.196 1.00 55.68 115 GLY A C 1
ATOM 843 O O . GLY A 1 121 ? 18.255 -5.470 21.157 1.00 57.07 115 GLY A O 1
ATOM 844 N N . ILE A 1 122 ? 16.498 -5.695 19.838 1.00 56.00 116 ILE A N 1
ATOM 845 C CA . ILE A 1 122 ? 15.723 -4.778 20.703 1.00 60.57 116 ILE A CA 1
ATOM 846 C C . ILE A 1 122 ? 14.849 -5.585 21.686 1.00 59.00 116 ILE A C 1
ATOM 847 O O . ILE A 1 122 ? 14.214 -6.610 21.284 1.00 60.42 116 ILE A O 1
ATOM 852 N N . GLY A 1 123 ? 14.806 -5.054 22.920 1.00 53.86 117 GLY A N 1
ATOM 853 C CA . GLY A 1 123 ? 14.268 -5.669 24.141 1.00 52.66 117 GLY A CA 1
ATOM 854 C C . GLY A 1 123 ? 13.119 -4.879 24.748 1.00 48.11 117 GLY A C 1
ATOM 855 O O . GLY A 1 123 ? 12.667 -3.864 24.210 1.00 46.14 117 GLY A O 1
ATOM 856 N N . PRO A 1 124 ? 12.649 -5.349 25.922 1.00 47.87 118 PRO A N 1
ATOM 857 C CA . PRO A 1 124 ? 11.566 -4.713 26.679 1.00 45.46 118 PRO A CA 1
ATOM 858 C C . PRO A 1 124 ? 11.857 -3.252 27.051 1.00 44.50 118 PRO A C 1
ATOM 859 O O . PRO A 1 124 ? 10.985 -2.452 26.994 1.00 40.97 118 PRO A O 1
ATOM 863 N N . GLN A 1 125 ? 13.116 -2.937 27.331 1.00 40.61 119 GLN A N 1
ATOM 864 C CA . GLN A 1 125 ? 13.515 -1.574 27.725 1.00 43.85 119 GLN A CA 1
ATOM 865 C C . GLN A 1 125 ? 13.282 -0.604 26.553 1.00 44.79 119 GLN A C 1
ATOM 866 O O . GLN A 1 125 ? 13.262 0.622 26.811 1.00 44.64 119 GLN A O 1
ATOM 872 N N . HIS A 1 126 ? 13.126 -1.122 25.328 1.00 42.23 120 HIS A N 1
ATOM 873 C CA . HIS A 1 126 ? 12.824 -0.321 24.106 1.00 42.89 120 HIS A CA 1
ATOM 874 C C . HIS A 1 126 ? 11.332 -0.399 23.758 1.00 39.68 120 HIS A C 1
ATOM 875 O O . HIS A 1 126 ? 10.723 0.629 23.523 1.00 38.86 120 HIS A O 1
ATOM 882 N N . VAL A 1 127 ? 10.764 -1.597 23.680 1.00 39.98 121 VAL A N 1
ATOM 883 C CA . VAL A 1 127 ? 9.394 -1.812 23.125 1.00 42.13 121 VAL A CA 1
ATOM 884 C C . VAL A 1 127 ? 8.327 -1.382 24.153 1.00 40.08 121 VAL A C 1
ATOM 885 O O . VAL A 1 127 ? 7.293 -0.813 23.770 1.00 38.40 121 VAL A O 1
ATOM 889 N N . VAL A 1 128 ? 8.539 -1.607 25.435 1.00 38.56 122 VAL A N 1
ATOM 890 C CA . VAL A 1 128 ? 7.452 -1.291 26.425 1.00 40.13 122 VAL A CA 1
ATOM 891 C C . VAL A 1 128 ? 7.251 0.217 26.469 1.00 38.50 122 VAL A C 1
ATOM 892 O O . VAL A 1 128 ? 6.143 0.716 26.252 1.00 40.00 122 VAL A O 1
ATOM 896 N N . PRO A 1 129 ? 8.315 1.010 26.648 1.00 38.38 123 PRO A N 1
ATOM 897 C CA . PRO A 1 129 ? 8.190 2.465 26.540 1.00 39.28 123 PRO A CA 1
ATOM 898 C C . PRO A 1 129 ? 7.711 2.934 25.155 1.00 38.72 123 PRO A C 1
ATOM 899 O O . PRO A 1 129 ? 6.856 3.818 25.053 1.00 43.08 123 PRO A O 1
ATOM 903 N N . ALA A 1 130 ? 8.251 2.371 24.087 1.00 40.46 124 ALA A N 1
ATOM 904 C CA . ALA A 1 130 ? 7.799 2.752 22.727 1.00 41.36 124 ALA A CA 1
ATOM 905 C C . ALA A 1 130 ? 6.293 2.597 22.715 1.00 41.21 124 ALA A C 1
ATOM 906 O O . ALA A 1 130 ? 5.652 3.459 22.180 1.00 40.75 124 ALA A O 1
ATOM 908 N N . MET A 1 131 ? 5.776 1.462 23.208 1.00 41.53 125 MET A N 1
ATOM 909 C CA . MET A 1 131 ? 4.321 1.235 23.133 1.00 40.90 125 MET A CA 1
ATOM 910 C C . MET A 1 131 ? 3.586 2.271 24.019 1.00 42.26 125 MET A C 1
ATOM 911 O O . MET A 1 131 ? 2.516 2.776 23.589 1.00 41.36 125 MET A O 1
ATOM 916 N N . ALA A 1 132 ? 4.131 2.633 25.187 1.00 38.57 126 ALA A N 1
ATOM 917 C CA . ALA A 1 132 ? 3.547 3.709 26.024 1.00 40.45 126 ALA A CA 1
ATOM 918 C C . ALA A 1 132 ? 3.442 4.999 25.209 1.00 41.37 126 ALA A C 1
ATOM 919 O O . ALA A 1 132 ? 2.438 5.636 25.284 1.00 42.85 126 ALA A O 1
ATOM 921 N N . VAL A 1 133 ? 4.438 5.309 24.386 1.00 42.86 127 VAL A N 1
ATOM 922 C CA . VAL A 1 133 ? 4.452 6.561 23.579 1.00 45.02 127 VAL A CA 1
ATOM 923 C C . VAL A 1 133 ? 3.372 6.475 22.479 1.00 44.44 127 VAL A C 1
ATOM 924 O O . VAL A 1 133 ? 2.687 7.472 22.252 1.00 47.58 127 VAL A O 1
ATOM 928 N N . VAL A 1 134 ? 3.215 5.327 21.828 1.00 42.04 128 VAL A N 1
ATOM 929 C CA . VAL A 1 134 ? 2.184 5.113 20.781 1.00 42.58 128 VAL A CA 1
ATOM 930 C C . VAL A 1 134 ? 0.841 5.354 21.423 1.00 44.93 128 VAL A C 1
ATOM 931 O O . VAL A 1 134 ? 0.062 6.108 20.841 1.00 45.90 128 VAL A O 1
ATOM 935 N N . VAL A 1 135 ? 0.576 4.705 22.558 1.00 44.19 129 VAL A N 1
ATOM 936 C CA . VAL A 1 135 ? -0.764 4.793 23.182 1.00 45.19 129 VAL A CA 1
ATOM 937 C C . VAL A 1 135 ? -1.013 6.273 23.558 1.00 47.74 129 VAL A C 1
ATOM 938 O O . VAL A 1 135 ? -2.121 6.777 23.346 1.00 50.72 129 VAL A O 1
ATOM 942 N N . ASN A 1 136 ? -0.026 6.935 24.141 1.00 47.45 130 ASN A N 1
ATOM 943 C CA . ASN A 1 136 ? -0.129 8.361 24.525 1.00 50.12 130 ASN A CA 1
ATOM 944 C C . ASN A 1 136 ? -0.427 9.202 23.273 1.00 49.54 130 ASN A C 1
ATOM 945 O O . ASN A 1 136 ? -1.354 10.041 23.316 1.00 46.99 130 ASN A O 1
ATOM 950 N N . ALA A 1 137 ? 0.263 8.952 22.166 1.00 50.28 131 ALA A N 1
ATOM 951 C CA . ALA A 1 137 ? 0.125 9.789 20.949 1.00 51.53 131 ALA A CA 1
ATOM 952 C C . ALA A 1 137 ? -1.257 9.530 20.353 1.00 55.81 131 ALA A C 1
ATOM 953 O O . ALA A 1 137 ? -1.948 10.535 20.043 1.00 54.15 131 ALA A O 1
ATOM 955 N N . VAL A 1 13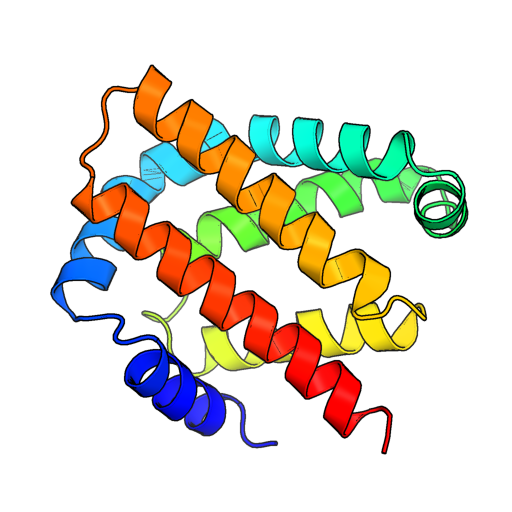8 ? -1.700 8.264 20.294 1.00 53.39 132 VAL A N 1
ATOM 956 C CA . VAL A 1 138 ? -3.054 7.956 19.759 1.00 56.64 132 VAL A CA 1
ATOM 957 C C . VAL A 1 138 ? -4.101 8.592 20.685 1.00 56.89 132 VAL A C 1
ATOM 958 O O . VAL A 1 138 ? -5.098 9.151 20.139 1.00 52.91 132 VAL A O 1
ATOM 962 N N . ARG A 1 139 ? -3.882 8.585 22.008 1.00 53.50 133 ARG A N 1
ATOM 963 C CA . ARG A 1 139 ? -4.882 9.125 22.966 1.00 57.36 133 ARG A CA 1
ATOM 964 C C . ARG A 1 139 ? -5.009 10.624 22.716 1.00 58.24 133 ARG A C 1
ATOM 965 O O . ARG A 1 139 ? -6.123 11.105 22.821 1.00 57.53 133 ARG A O 1
ATOM 973 N N . GLN A 1 140 ? -3.913 11.324 22.397 1.00 62.43 134 GLN A N 1
ATOM 974 C CA . GLN A 1 140 ? -3.971 12.768 22.029 1.00 66.93 134 GLN A CA 1
ATOM 975 C C . GLN A 1 140 ? -4.823 12.970 20.773 1.00 65.95 134 GLN A C 1
ATOM 976 O O . GLN A 1 140 ? -5.684 13.868 20.791 1.00 62.55 134 GLN A O 1
ATOM 982 N N . LYS A 1 141 ? -4.611 12.170 19.729 1.00 66.58 135 LYS A N 1
ATOM 983 C CA . LYS A 1 141 ? -5.389 12.289 18.469 1.00 66.82 135 LYS A CA 1
ATOM 984 C C . LYS A 1 141 ? -6.868 12.048 18.780 1.00 64.94 135 LYS A C 1
ATOM 985 O O . LYS A 1 141 ? -7.699 12.843 18.331 1.00 66.84 135 LYS A O 1
ATOM 991 N N . LEU A 1 142 ? -7.183 11.027 19.579 1.00 62.27 136 LEU A N 1
ATOM 992 C CA . LEU A 1 142 ? -8.584 10.692 19.909 1.00 63.12 136 LEU A CA 1
ATOM 993 C C . LEU A 1 142 ? -9.229 11.930 20.542 1.00 63.94 136 LEU A C 1
ATOM 994 O O . LEU A 1 142 ? -10.374 12.250 20.192 1.00 64.35 136 LEU A O 1
ATOM 999 N N . ARG A 1 143 ? -8.531 12.587 21.456 1.00 61.56 137 ARG A N 1
ATOM 1000 C CA . ARG A 1 143 ? -9.117 13.717 22.218 1.00 66.50 137 ARG A CA 1
ATOM 1001 C C . ARG A 1 143 ? -9.275 14.916 21.285 1.00 69.69 137 ARG A C 1
ATOM 1002 O O . ARG A 1 143 ? -10.344 15.526 21.321 1.00 70.48 137 ARG A O 1
ATOM 1010 N N . GLU A 1 144 ? -8.245 15.219 20.494 1.00 69.05 138 GLU A N 1
ATOM 1011 C CA . GLU A 1 144 ? -8.285 16.230 19.410 1.00 71.40 138 GLU A CA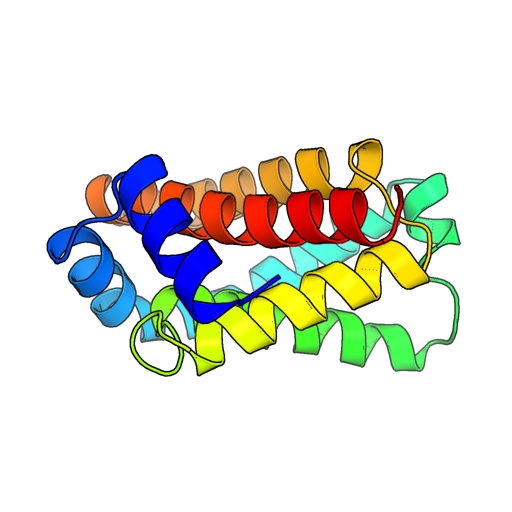 1
ATOM 1012 C C . GLU A 1 144 ? -9.546 16.030 18.567 1.00 70.82 138 GLU A C 1
ATOM 1013 O O . GLU A 1 144 ? -10.268 17.006 18.386 1.00 75.08 138 GLU A O 1
ATOM 1019 N N . ALA A 1 145 ? -9.796 14.813 18.093 1.00 66.93 139 ALA A N 1
ATOM 1020 C CA . ALA A 1 145 ? -10.955 14.474 17.240 1.00 66.12 139 ALA A CA 1
ATOM 1021 C C . ALA A 1 145 ? -12.223 14.223 18.077 1.00 71.13 139 ALA A C 1
ATOM 1022 O O . ALA A 1 145 ? -13.196 13.763 17.487 1.00 68.65 139 ALA A O 1
ATOM 1024 N N . ASN A 1 146 ? -12.219 14.460 19.398 1.00 68.54 140 ASN A N 1
ATOM 1025 C CA . ASN A 1 146 ? -13.424 14.280 20.266 1.00 73.41 140 ASN A CA 1
ATOM 1026 C C . ASN A 1 146 ? -14.043 12.886 20.013 1.00 72.32 140 ASN A C 1
ATOM 1027 O O . ASN A 1 146 ? -15.265 12.765 19.897 1.00 70.53 140 ASN A O 1
ATOM 1032 N N . LYS A 1 147 ? -13.215 11.845 19.928 1.00 70.43 141 LYS A N 1
ATOM 1033 C CA . LYS A 1 147 ? -13.680 10.444 19.780 1.00 66.58 141 LYS A CA 1
ATOM 1034 C C . LYS A 1 147 ? -14.121 9.880 21.150 1.00 60.53 141 LYS A C 1
ATOM 1035 O O . LYS A 1 147 ? -13.722 10.399 22.175 1.00 57.74 141 LYS A O 1
ATOM 1041 N N . SER A 1 148 ? -14.925 8.831 21.166 1.00 57.45 142 SER A N 1
ATOM 1042 C CA . SER A 1 148 ? -15.464 8.234 22.406 1.00 60.87 142 SER A CA 1
ATOM 1043 C C . SER A 1 148 ? -14.340 7.612 23.267 1.00 64.38 142 SER A C 1
ATOM 1044 O O . SER A 1 148 ? -13.271 7.193 22.751 1.00 62.51 142 SER A O 1
ATOM 1047 N N . GLU A 1 149 ? -14.619 7.524 24.556 1.00 64.26 143 GLU A N 1
ATOM 1048 C CA . GLU A 1 149 ? -13.717 7.000 25.593 1.00 66.74 143 GLU A CA 1
ATOM 1049 C C . GLU A 1 149 ? -13.709 5.481 25.428 1.00 63.83 143 GLU A C 1
ATOM 1050 O O . GLU A 1 149 ? -12.711 4.831 25.756 1.00 60.00 143 GLU A O 1
ATOM 1056 N N . ALA A 1 150 ? -14.799 4.946 24.894 1.00 59.82 144 ALA A N 1
ATOM 1057 C CA . ALA A 1 150 ? -14.943 3.499 24.672 1.00 58.50 144 ALA A CA 1
ATOM 1058 C C . ALA A 1 150 ? -13.994 3.123 23.525 1.00 56.77 144 ALA A C 1
ATOM 1059 O O . ALA A 1 150 ? -13.376 2.086 23.614 1.00 55.67 144 ALA A O 1
ATOM 1061 N N . LEU A 1 151 ? -13.851 3.962 22.504 1.00 54.57 145 LEU A N 1
ATOM 1062 C CA . LEU A 1 151 ? -12.894 3.694 21.412 1.00 57.03 145 LEU A CA 1
ATOM 1063 C C . LEU A 1 151 ? -11.478 3.750 21.987 1.00 53.35 145 LEU A C 1
ATOM 1064 O O . LEU A 1 151 ? -10.663 2.848 21.688 1.00 49.81 145 LEU A O 1
ATOM 1069 N N . SER A 1 152 ? -11.234 4.739 22.846 1.00 52.14 146 SER A N 1
ATOM 1070 C CA . SER A 1 152 ? -9.922 5.002 23.457 1.00 54.38 146 SER A CA 1
ATOM 1071 C C . SER A 1 152 ? -9.528 3.766 24.291 1.00 52.74 146 SER A C 1
ATOM 1072 O O . SER A 1 152 ? -8.389 3.311 24.165 1.00 51.26 146 SER A O 1
ATOM 1075 N N . ASP A 1 153 ? -10.443 3.224 25.102 1.00 50.49 147 ASP A N 1
ATOM 1076 C CA . ASP A 1 153 ? -10.157 2.027 25.933 1.00 51.70 147 ASP A CA 1
ATOM 1077 C C . ASP A 1 153 ? -9.817 0.843 25.017 1.00 49.58 147 ASP A C 1
ATOM 1078 O O . ASP A 1 153 ? -8.894 0.118 25.363 1.00 48.29 147 ASP A O 1
ATOM 1083 N N . ALA A 1 154 ? -10.571 0.646 23.932 1.00 47.22 148 ALA A N 1
ATOM 1084 C CA . ALA A 1 154 ? -10.439 -0.513 23.014 1.00 48.90 148 ALA A CA 1
ATOM 1085 C C . ALA A 1 154 ? -9.074 -0.483 22.328 1.00 45.67 148 ALA A C 1
ATOM 1086 O O . ALA A 1 154 ? -8.441 -1.539 22.155 1.00 46.12 148 ALA A O 1
ATOM 1088 N N . LEU A 1 155 ? -8.659 0.694 21.886 1.00 48.32 149 LEU A N 1
ATOM 1089 C CA . LEU A 1 155 ? -7.316 0.846 21.280 1.00 48.90 149 LEU A CA 1
ATOM 1090 C C . LEU A 1 155 ? -6.232 0.535 22.316 1.00 44.17 149 LEU A C 1
ATOM 1091 O O . LEU A 1 155 ? -5.278 -0.116 21.946 1.00 45.54 149 LEU A O 1
ATOM 1096 N N . GLY A 1 156 ? -6.358 1.042 23.537 1.00 46.94 150 GLY A N 1
ATOM 1097 C CA . GLY A 1 156 ? -5.443 0.685 24.655 1.00 45.81 150 GLY A CA 1
ATOM 1098 C C . GLY A 1 156 ? -5.320 -0.826 24.739 1.00 45.38 150 GLY A C 1
ATOM 1099 O O . GLY A 1 156 ? -4.208 -1.346 24.754 1.00 48.00 150 GLY A O 1
ATOM 1100 N N . LYS A 1 157 ? -6.444 -1.537 24.685 1.00 44.72 151 LYS A N 1
ATOM 1101 C CA . LYS A 1 157 ? -6.451 -3.017 24.790 1.00 42.77 151 LYS A CA 1
ATOM 1102 C C . LYS A 1 157 ? -5.670 -3.639 23.617 1.00 41.82 151 LYS A C 1
ATOM 1103 O O . LYS A 1 157 ? -4.820 -4.540 23.849 1.00 38.10 151 LYS A O 1
ATOM 1109 N N . ILE A 1 158 ? -5.945 -3.230 22.386 1.00 41.55 152 ILE A N 1
ATOM 1110 C CA . ILE A 1 158 ? -5.303 -3.919 21.241 1.00 42.23 152 ILE A CA 1
ATOM 1111 C C . ILE A 1 158 ? -3.822 -3.539 21.190 1.00 41.73 152 ILE A C 1
ATOM 1112 O O . ILE A 1 158 ? -3.014 -4.414 20.884 1.00 39.73 152 ILE A O 1
ATOM 1117 N N . CYS A 1 159 ? -3.435 -2.303 21.513 1.00 39.26 153 CYS A N 1
ATOM 1118 C CA . CYS A 1 159 ? -1.988 -2.006 21.622 1.00 38.89 153 CYS A CA 1
ATOM 1119 C C . CYS A 1 159 ? -1.345 -2.985 22.607 1.00 37.79 153 CYS A C 1
ATOM 1120 O O . CYS A 1 159 ? -0.199 -3.440 22.358 1.00 38.75 153 CYS A O 1
ATOM 1123 N N . MET A 1 160 ? -2.019 -3.281 23.724 1.00 38.24 154 MET A N 1
ATOM 1124 C CA . MET A 1 160 ? -1.427 -4.149 24.794 1.00 37.35 154 MET A CA 1
ATOM 1125 C C . MET A 1 160 ? -1.425 -5.621 24.341 1.00 38.15 154 MET A C 1
ATOM 1126 O O . MET A 1 160 ? -0.467 -6.305 24.633 1.00 35.70 154 MET A O 1
ATOM 1131 N N . ILE A 1 161 ? -2.410 -6.088 23.578 1.00 38.41 155 ILE A N 1
ATOM 1132 C CA . ILE A 1 161 ? -2.319 -7.438 22.924 1.00 41.55 155 ILE A CA 1
ATOM 1133 C C . ILE 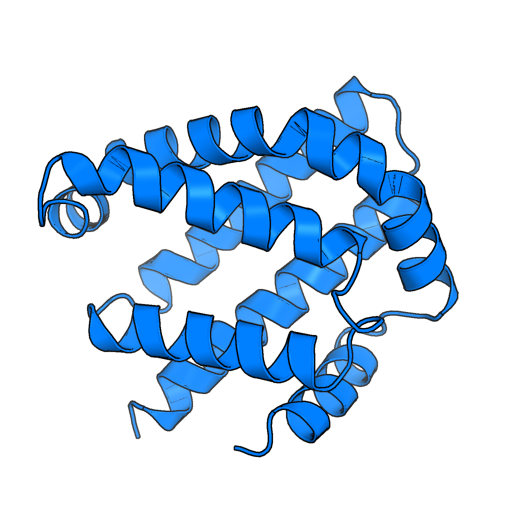A 1 161 ? -1.047 -7.509 22.068 1.00 39.90 155 ILE A C 1
ATOM 1134 O O . ILE A 1 161 ? -0.294 -8.474 22.176 1.00 39.03 155 ILE A O 1
ATOM 1139 N N . ASP A 1 162 ? -0.828 -6.500 21.233 1.00 39.63 156 ASP A N 1
ATOM 1140 C CA . ASP A 1 162 ? 0.310 -6.486 20.293 1.00 40.25 156 ASP A CA 1
ATOM 1141 C C . ASP A 1 162 ? 1.603 -6.497 21.112 1.00 40.65 156 ASP A C 1
ATOM 1142 O O . ASP A 1 162 ? 2.548 -7.232 20.743 1.00 39.87 156 ASP A O 1
ATOM 1147 N N . LEU A 1 163 ? 1.644 -5.724 22.199 1.00 37.45 157 LEU A N 1
ATOM 1148 C CA . LEU A 1 163 ? 2.861 -5.653 23.015 1.00 34.67 157 LEU A CA 1
ATOM 1149 C C . LEU A 1 163 ? 3.090 -7.030 23.628 1.00 33.89 157 LEU A C 1
ATOM 1150 O O . LEU A 1 163 ? 4.205 -7.445 23.687 1.00 35.24 157 LEU A O 1
ATOM 1155 N N . ALA A 1 164 ? 2.065 -7.718 24.078 1.00 34.11 158 ALA A N 1
ATOM 1156 C CA . ALA A 1 164 ? 2.230 -9.072 24.667 1.00 36.03 158 ALA A CA 1
ATOM 1157 C C . ALA A 1 164 ? 2.814 -10.025 23.627 1.00 36.20 158 ALA A C 1
ATOM 1158 O O . ALA A 1 164 ? 3.670 -10.941 23.964 1.00 36.49 158 ALA A O 1
ATOM 1160 N N . PHE A 1 165 ? 2.366 -9.904 22.373 1.00 38.13 159 PHE A N 1
ATOM 1161 C CA . PHE A 1 165 ? 2.930 -10.744 21.293 1.00 38.24 159 PHE A CA 1
ATOM 1162 C C . PHE A 1 165 ? 4.428 -10.478 21.174 1.00 40.25 159 PHE A C 1
ATOM 1163 O O . PHE A 1 165 ? 5.251 -11.444 21.089 1.00 42.49 159 PHE A O 1
ATOM 1171 N N . ILE A 1 166 ? 4.817 -9.203 21.196 1.00 41.39 160 ILE A N 1
ATOM 1172 C CA . ILE A 1 166 ? 6.259 -8.835 21.004 1.00 40.81 160 ILE A CA 1
ATOM 1173 C C . ILE A 1 166 ? 7.068 -9.348 22.197 1.00 41.99 160 ILE A C 1
ATOM 1174 O O . ILE A 1 166 ? 8.193 -9.870 21.992 1.00 42.92 160 ILE A O 1
ATOM 1179 N N . GLU A 1 167 ? 6.564 -9.127 23.423 1.00 41.66 161 GLU A N 1
ATOM 1180 C CA . GLU A 1 167 ? 7.255 -9.549 24.664 1.00 42.24 161 GLU A CA 1
ATOM 1181 C C . GLU A 1 167 ? 7.304 -11.076 24.740 1.00 44.04 161 GLU A C 1
ATOM 1182 O O . GLU A 1 167 ? 8.309 -11.645 25.263 1.00 45.76 161 GLU A O 1
ATOM 1188 N N . GLN A 1 168 ? 6.230 -11.734 24.336 1.00 43.60 162 GLN A N 1
ATOM 1189 C CA . GLN A 1 168 ? 6.207 -13.204 24.378 1.00 43.94 162 GLN A CA 1
ATOM 1190 C C . GLN A 1 168 ? 7.246 -13.730 23.374 1.00 46.50 162 GLN A C 1
ATOM 1191 O O . GLN A 1 168 ? 7.934 -14.725 23.688 1.00 47.57 162 GLN A O 1
ATOM 1197 N N . ALA A 1 169 ? 7.325 -13.157 22.175 1.00 47.98 163 ALA A N 1
ATOM 1198 C CA . ALA A 1 169 ? 8.320 -13.586 21.159 1.00 46.63 163 ALA A CA 1
ATOM 1199 C C . ALA A 1 169 ? 9.718 -13.465 21.746 1.00 50.65 163 ALA A C 1
ATOM 1200 O O . ALA A 1 169 ? 10.562 -14.391 21.587 1.00 49.69 163 ALA A O 1
ATOM 1202 N N . TYR A 1 170 ? 9.972 -12.333 22.393 1.00 52.68 164 TYR A N 1
ATOM 1203 C CA . TYR A 1 170 ? 11.288 -12.100 23.024 1.00 57.23 164 TYR A CA 1
ATOM 1204 C C . TYR A 1 170 ? 11.503 -13.171 24.092 1.00 58.33 164 TYR A C 1
ATOM 1205 O O . TYR A 1 170 ? 12.586 -13.745 24.132 1.00 62.43 164 TYR A O 1
ATOM 1214 N N . PHE A 1 171 ? 10.473 -13.471 24.882 1.00 65.98 165 PHE A N 1
ATOM 1215 C CA . PHE A 1 171 ? 10.639 -14.567 25.878 1.00 70.46 165 PHE A CA 1
ATOM 1216 C C . PHE A 1 171 ? 10.956 -15.861 25.138 1.00 70.79 165 PHE A C 1
ATOM 1217 O O . PHE A 1 171 ? 11.927 -16.444 25.516 1.00 78.88 165 PHE A O 1
ATOM 1225 N N . GLU A 1 172 ? 10.203 -16.245 24.114 1.00 70.34 166 GLU A N 1
ATOM 1226 C CA . GLU A 1 172 ? 10.420 -17.568 23.469 1.00 71.31 166 GLU A CA 1
ATOM 1227 C C . GLU A 1 172 ? 11.759 -17.628 22.717 1.00 74.26 166 GLU A C 1
ATOM 1228 O O . GLU A 1 172 ? 12.372 -18.700 22.741 1.00 75.00 166 GLU A O 1
ATOM 1234 N N . VAL A 1 173 ? 12.179 -16.539 22.062 1.00 73.80 167 VAL A N 1
ATOM 1235 C CA . VAL A 1 173 ? 13.451 -16.522 21.271 1.00 74.71 167 VAL A CA 1
ATOM 1236 C C . VAL A 1 173 ? 14.610 -16.432 22.256 1.00 79.47 167 VAL A C 1
ATOM 1237 O O . VAL A 1 173 ? 15.677 -16.959 21.952 1.00 88.74 167 VAL A O 1
ATOM 1241 N N . SER A 1 174 ? 14.461 -15.661 23.326 1.00 79.97 168 SER A N 1
ATOM 1242 C CA . SER A 1 174 ? 15.467 -15.762 24.405 1.00 84.87 168 SER A CA 1
ATOM 1243 C C . SER A 1 174 ? 14.976 -17.040 25.073 1.00 87.29 168 SER A C 1
ATOM 1244 O O . SER A 1 174 ? 13.951 -17.542 24.604 1.00 99.84 168 SER A O 1
ATOM 1247 N N . SER A 1 175 ? 15.653 -17.607 26.063 1.00 85.15 169 SER A N 1
ATOM 1248 C CA . SER A 1 175 ? 15.037 -18.845 26.598 1.00 92.15 169 SER A CA 1
ATOM 1249 C C . SER A 1 175 ? 14.780 -19.614 25.303 1.00 99.38 169 SER A C 1
ATOM 1250 O O . SER A 1 175 ? 13.698 -20.130 25.024 1.00 97.04 169 SER A O 1
#

Foldseek 3Di:
DQLQVLLVVLCVVLVQDPVLLVLLLVCLVVQLVCLLVLLVQLVVVLCPPPVSVVLQVPDPVSSVVSSVVSSVLRSCLSNCVVSVGRVSRVVLLVVLLVCLVSPHACVPLVVSLVSSLVVVLVVCVVVVHDVSNSSSSVSSSVSSSCSNNVSNVVVPD